Protein AF-B9XI28-F1 (afdb_monomer_lite)

Structure (mmCIF, N/CA/C/O backbone):
data_AF-B9XI28-F1
#
_entry.id   AF-B9XI28-F1
#
loop_
_atom_site.group_PDB
_atom_site.id
_atom_site.type_symbol
_atom_site.label_atom_id
_atom_site.label_alt_id
_atom_site.label_comp_id
_atom_site.label_asym_id
_atom_site.label_entity_id
_atom_site.label_seq_id
_atom_site.pdbx_PDB_ins_code
_atom_site.Cartn_x
_atom_site.Cartn_y
_atom_site.Cartn_z
_atom_site.occupancy
_atom_site.B_iso_or_equiv
_atom_site.auth_seq_id
_atom_site.auth_comp_id
_atom_site.auth_asym_id
_atom_site.auth_atom_id
_atom_site.pdbx_PDB_model_num
ATOM 1 N N . MET A 1 1 ? 10.223 13.816 -9.162 1.00 68.88 1 MET A N 1
ATOM 2 C CA . MET A 1 1 ? 10.458 12.379 -9.412 1.00 68.88 1 MET A CA 1
ATOM 3 C C . MET A 1 1 ? 11.463 11.900 -8.378 1.00 68.88 1 MET A C 1
ATOM 5 O O . MET A 1 1 ? 12.461 12.591 -8.196 1.00 68.88 1 MET A O 1
ATOM 9 N N . HIS A 1 2 ? 11.176 10.828 -7.637 1.00 85.69 2 HIS A N 1
ATOM 10 C CA . HIS A 1 2 ? 12.095 10.331 -6.605 1.00 85.69 2 HIS A CA 1
ATOM 11 C C . HIS A 1 2 ? 13.317 9.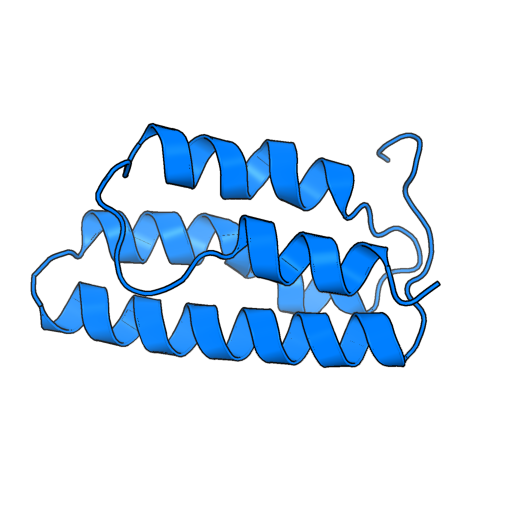657 -7.271 1.00 85.69 2 HIS A C 1
ATOM 13 O O . HIS A 1 2 ? 13.127 9.050 -8.329 1.00 85.69 2 HIS A O 1
ATOM 19 N N . PRO A 1 3 ? 14.545 9.749 -6.720 1.00 88.81 3 PRO A N 1
ATOM 20 C CA . PRO A 1 3 ? 15.769 9.309 -7.407 1.00 88.81 3 PRO A CA 1
ATOM 21 C C . PRO A 1 3 ? 15.809 7.842 -7.865 1.00 88.81 3 PRO A C 1
ATOM 23 O O . PRO A 1 3 ? 16.523 7.529 -8.810 1.00 88.81 3 PRO A O 1
ATOM 26 N N . ASP A 1 4 ? 15.055 6.950 -7.223 1.00 92.31 4 ASP A N 1
ATOM 27 C CA . ASP A 1 4 ? 14.969 5.517 -7.550 1.00 92.31 4 ASP A CA 1
ATOM 28 C C . ASP A 1 4 ? 13.677 5.135 -8.303 1.00 92.31 4 ASP A C 1
ATOM 30 O O . ASP A 1 4 ? 13.356 3.950 -8.417 1.00 92.31 4 ASP A O 1
ATOM 34 N N . SER A 1 5 ? 12.924 6.126 -8.800 1.00 94.19 5 SER A N 1
ATOM 35 C CA . SER A 1 5 ? 11.689 5.874 -9.551 1.00 94.19 5 SER A CA 1
ATOM 36 C C . SER A 1 5 ? 11.996 5.107 -10.834 1.00 94.19 5 SER A C 1
ATOM 38 O O . SER A 1 5 ? 12.877 5.500 -11.601 1.00 94.19 5 SER A O 1
ATOM 40 N N . ARG A 1 6 ? 11.244 4.037 -11.084 1.00 93.88 6 ARG A N 1
ATOM 41 C CA . ARG A 1 6 ? 11.398 3.177 -12.261 1.00 93.88 6 ARG A CA 1
ATOM 42 C C . ARG A 1 6 ? 10.071 2.519 -12.648 1.00 93.88 6 ARG A C 1
ATOM 44 O O . ARG A 1 6 ? 9.184 2.424 -11.797 1.00 93.88 6 ARG A O 1
ATOM 51 N N . PRO A 1 7 ? 9.943 2.002 -13.881 1.00 94.88 7 PRO A N 1
ATOM 52 C CA . PRO A 1 7 ? 8.837 1.123 -14.225 1.00 94.88 7 PRO A CA 1
ATOM 53 C C . PRO A 1 7 ? 8.854 -0.138 -13.353 1.00 94.88 7 PRO A C 1
ATOM 55 O O . PRO A 1 7 ? 9.918 -0.684 -13.025 1.00 94.88 7 PRO A O 1
ATOM 58 N N . LEU A 1 8 ? 7.665 -0.601 -12.985 1.00 95.69 8 LEU A N 1
ATOM 59 C CA . LEU A 1 8 ? 7.459 -1.865 -12.285 1.00 95.69 8 LEU A CA 1
ATOM 60 C C . LEU A 1 8 ? 7.401 -3.019 -13.289 1.00 95.69 8 LEU A C 1
ATOM 62 O O . LEU A 1 8 ? 6.883 -2.858 -14.392 1.00 95.69 8 LEU A O 1
ATOM 66 N N . ASN A 1 9 ? 7.893 -4.198 -12.902 1.00 95.81 9 ASN A N 1
ATOM 67 C CA . ASN A 1 9 ? 7.624 -5.417 -13.671 1.00 95.81 9 ASN A CA 1
ATOM 68 C C . ASN A 1 9 ? 6.230 -5.987 -13.334 1.00 95.81 9 ASN A C 1
ATOM 70 O O . ASN A 1 9 ? 5.617 -5.610 -12.333 1.00 95.81 9 ASN A O 1
ATOM 74 N N . GLU A 1 10 ? 5.739 -6.927 -14.145 1.00 96.88 10 GLU A N 1
ATOM 75 C CA . GLU A 1 10 ? 4.398 -7.512 -13.983 1.00 96.88 10 GLU A CA 1
ATOM 76 C C . 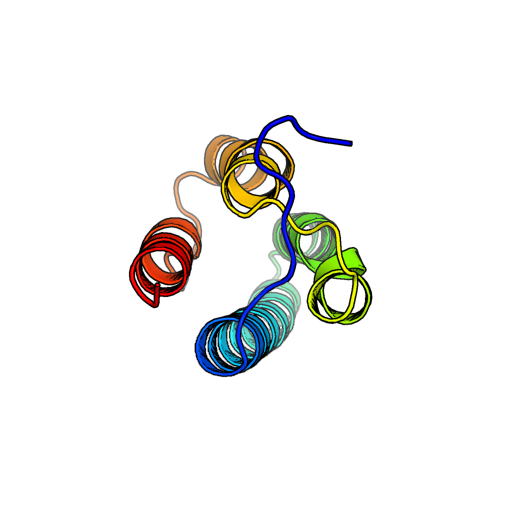GLU A 1 10 ? 4.190 -8.160 -12.600 1.00 96.88 10 GLU A C 1
ATOM 78 O O . GLU A 1 10 ? 3.129 -8.019 -11.989 1.00 96.88 10 GLU A O 1
ATOM 83 N N . ALA A 1 11 ? 5.216 -8.828 -12.059 1.00 96.94 11 ALA A N 1
ATOM 84 C CA . ALA A 1 11 ? 5.140 -9.458 -10.742 1.00 96.94 11 ALA A CA 1
ATOM 85 C C . ALA A 1 11 ? 4.979 -8.416 -9.624 1.00 96.94 11 ALA A C 1
ATOM 87 O O . ALA A 1 11 ? 4.165 -8.599 -8.715 1.00 96.94 11 ALA A O 1
ATOM 88 N N . GLN A 1 12 ? 5.709 -7.302 -9.715 1.00 96.94 12 GLN A N 1
ATOM 89 C CA . GLN A 1 12 ? 5.591 -6.181 -8.788 1.00 96.94 12 GLN A CA 1
ATOM 90 C C . GLN A 1 12 ? 4.218 -5.511 -8.894 1.00 96.94 12 GLN A C 1
ATOM 92 O O . GLN A 1 12 ? 3.586 -5.272 -7.866 1.00 96.94 12 GLN A O 1
ATOM 97 N N . GLN A 1 13 ? 3.725 -5.264 -10.112 1.00 97.31 13 GLN A N 1
ATOM 98 C CA . GLN A 1 13 ? 2.394 -4.688 -10.339 1.00 97.31 13 GLN A CA 1
ATOM 99 C C . GLN A 1 13 ? 1.303 -5.556 -9.714 1.00 97.31 13 GLN A C 1
ATOM 101 O O . GLN A 1 13 ? 0.495 -5.067 -8.925 1.00 97.31 13 GLN A O 1
ATOM 106 N N . LYS A 1 14 ? 1.328 -6.866 -9.982 1.00 97.56 14 LYS A N 1
ATOM 107 C CA . LYS A 1 14 ? 0.371 -7.817 -9.408 1.00 97.56 14 LYS A CA 1
ATOM 108 C C . LYS A 1 14 ? 0.410 -7.818 -7.881 1.00 97.56 14 LYS A C 1
ATOM 110 O O . LYS A 1 14 ? -0.636 -7.758 -7.241 1.00 97.56 14 LYS A O 1
ATOM 115 N N . LYS A 1 15 ? 1.605 -7.832 -7.285 1.00 97.50 15 LYS A N 1
ATOM 116 C CA . LYS A 1 15 ? 1.753 -7.834 -5.825 1.00 97.50 15 LYS A CA 1
ATOM 117 C C . LYS A 1 15 ? 1.300 -6.512 -5.188 1.00 97.50 15 LYS A C 1
ATOM 119 O O . LYS A 1 15 ? 0.745 -6.529 -4.092 1.00 97.50 15 LYS A O 1
ATOM 124 N N . LEU A 1 16 ? 1.471 -5.379 -5.870 1.00 97.31 16 LEU A N 1
ATOM 125 C CA . LEU A 1 16 ? 0.916 -4.091 -5.437 1.00 97.31 16 LEU A CA 1
ATOM 126 C C . LEU A 1 16 ? -0.612 -4.043 -5.567 1.00 97.31 16 LEU A C 1
ATOM 128 O O . LEU A 1 16 ? -1.269 -3.461 -4.706 1.00 97.31 16 LEU A O 1
ATOM 132 N N . CYS A 1 17 ? -1.201 -4.700 -6.570 1.00 97.88 17 CYS A N 1
ATOM 133 C CA . CYS A 1 17 ? -2.652 -4.895 -6.625 1.00 97.88 17 CYS A CA 1
ATOM 134 C C . CYS A 1 17 ? -3.162 -5.738 -5.443 1.00 97.88 17 CYS A C 1
ATOM 136 O O . CYS A 1 17 ? -4.185 -5.389 -4.853 1.00 97.88 17 CYS A O 1
ATOM 138 N N . ASP A 1 18 ? -2.444 -6.795 -5.048 1.00 97.06 18 ASP A N 1
ATOM 139 C CA . ASP A 1 18 ? -2.778 -7.575 -3.845 1.00 97.06 18 ASP A CA 1
ATOM 140 C C . ASP A 1 18 ? -2.686 -6.706 -2.575 1.00 97.06 18 ASP A C 1
ATOM 142 O O . ASP A 1 18 ? -3.562 -6.757 -1.706 1.00 97.06 18 ASP A O 1
ATOM 146 N N . LEU A 1 19 ? -1.655 -5.856 -2.482 1.00 96.94 19 LEU A N 1
ATOM 147 C CA . LEU A 1 19 ? -1.472 -4.897 -1.387 1.00 96.94 19 LEU A CA 1
ATOM 148 C C . LEU A 1 19 ? -2.653 -3.915 -1.296 1.00 96.94 19 LEU A C 1
ATOM 150 O O . LEU A 1 19 ? -3.213 -3.719 -0.217 1.00 96.94 19 LEU A O 1
ATOM 154 N N . LEU A 1 20 ? -3.068 -3.345 -2.432 1.00 98.00 20 LEU A N 1
ATOM 155 C CA . LEU A 1 20 ? -4.235 -2.466 -2.536 1.00 98.00 20 LEU A CA 1
ATOM 156 C C . LEU A 1 20 ? -5.522 -3.186 -2.120 1.00 98.00 20 LEU A C 1
ATOM 158 O O . LEU A 1 20 ? -6.322 -2.638 -1.364 1.00 98.00 20 LEU A O 1
ATOM 162 N N . HIS A 1 21 ? -5.725 -4.419 -2.587 1.00 97.69 21 HIS A N 1
ATOM 163 C CA . HIS A 1 21 ? -6.877 -5.226 -2.193 1.00 97.69 21 HIS A CA 1
ATOM 164 C C . HIS A 1 21 ? -6.944 -5.388 -0.668 1.00 97.69 21 HIS A C 1
ATOM 166 O O . HIS A 1 21 ? -7.999 -5.180 -0.064 1.00 97.69 21 HIS A O 1
ATOM 172 N N . HIS A 1 22 ? -5.818 -5.711 -0.032 1.00 97.12 22 HIS A N 1
ATOM 173 C CA . HIS A 1 22 ? -5.736 -5.819 1.421 1.00 97.12 22 HIS A CA 1
ATOM 174 C C . HIS A 1 22 ? -6.036 -4.496 2.136 1.00 97.12 22 HIS A C 1
ATOM 176 O O . HIS A 1 22 ? -6.812 -4.507 3.095 1.00 97.12 22 HIS A O 1
ATOM 182 N N . ALA A 1 23 ? -5.512 -3.373 1.634 1.00 97.38 23 ALA A N 1
ATOM 183 C CA . ALA A 1 23 ? -5.819 -2.042 2.160 1.00 97.38 23 ALA A CA 1
ATOM 184 C C . ALA A 1 23 ? -7.322 -1.751 2.129 1.00 97.38 23 ALA A C 1
ATOM 186 O O . ALA A 1 23 ? -7.894 -1.362 3.144 1.00 97.38 23 ALA A O 1
ATOM 187 N N . LEU A 1 24 ? -7.998 -2.033 1.013 1.00 98.19 24 LEU A N 1
ATOM 188 C CA . LEU A 1 24 ? -9.445 -1.827 0.881 1.00 98.19 24 LEU A CA 1
ATOM 189 C C . LEU A 1 24 ? -10.261 -2.684 1.863 1.00 98.19 24 LEU A C 1
ATOM 191 O O . LEU A 1 24 ? -11.242 -2.206 2.440 1.00 98.19 24 LEU A O 1
ATOM 195 N N . VAL A 1 25 ? -9.856 -3.939 2.087 1.00 97.62 25 VAL A N 1
ATOM 196 C CA . VAL A 1 25 ? -10.488 -4.810 3.092 1.00 97.62 25 VAL A CA 1
ATOM 197 C C . VAL A 1 25 ? -10.319 -4.227 4.494 1.00 97.62 25 VAL A C 1
ATOM 199 O O . VAL A 1 25 ? -11.289 -4.167 5.252 1.00 97.62 25 VAL A O 1
ATOM 202 N N . ASP A 1 26 ? -9.119 -3.764 4.833 1.00 97.06 26 ASP A N 1
ATOM 203 C CA . ASP A 1 26 ? -8.827 -3.252 6.172 1.00 97.06 26 ASP A CA 1
ATOM 204 C C . ASP A 1 26 ? -9.489 -1.904 6.436 1.00 97.06 26 ASP A C 1
ATOM 206 O O . ASP A 1 26 ? -10.043 -1.719 7.517 1.00 97.06 26 ASP A O 1
ATOM 210 N N . ILE A 1 27 ? -9.550 -1.014 5.442 1.00 97.50 27 ILE A N 1
ATOM 211 C CA . ILE A 1 27 ? -10.323 0.236 5.505 1.00 97.50 27 ILE A CA 1
ATOM 212 C C . ILE A 1 27 ? -11.779 -0.065 5.879 1.00 97.50 27 ILE A C 1
ATOM 214 O O . ILE A 1 27 ? -12.323 0.539 6.806 1.00 97.50 27 ILE A O 1
ATOM 218 N N . ARG A 1 28 ? -12.406 -1.049 5.219 1.00 97.69 28 ARG A N 1
ATOM 219 C CA . ARG A 1 28 ? -13.787 -1.453 5.526 1.00 97.69 28 ARG A CA 1
ATOM 220 C C . ARG A 1 28 ? -13.924 -1.995 6.949 1.00 97.69 28 ARG A C 1
ATOM 222 O O . ARG A 1 28 ? -14.889 -1.660 7.637 1.00 97.69 28 ARG A O 1
ATOM 229 N N . MET A 1 29 ? -12.992 -2.838 7.389 1.00 96.44 29 MET A N 1
ATOM 230 C CA . MET A 1 29 ? -13.025 -3.433 8.729 1.00 96.44 29 MET A CA 1
ATOM 231 C C . MET A 1 29 ? -12.827 -2.385 9.828 1.00 96.44 29 MET A C 1
ATOM 233 O O . MET A 1 29 ? -13.569 -2.388 10.813 1.00 96.44 29 MET A O 1
ATOM 237 N N . LEU A 1 30 ? -11.874 -1.468 9.647 1.00 96.06 30 LEU A N 1
ATOM 238 C CA . LEU A 1 30 ? -11.604 -0.360 10.562 1.00 96.06 30 LEU A CA 1
ATOM 239 C C . LEU A 1 30 ? -12.827 0.548 10.691 1.00 96.06 30 LEU A C 1
ATOM 241 O O . LEU A 1 30 ? -13.299 0.779 11.806 1.00 96.06 30 LEU A O 1
ATOM 245 N N . ALA A 1 31 ? -13.397 0.977 9.562 1.00 96.19 31 ALA A N 1
ATOM 246 C CA . ALA A 1 31 ? -14.598 1.807 9.544 1.00 96.19 31 ALA A CA 1
ATOM 247 C C . ALA A 1 31 ? -15.779 1.121 10.254 1.00 96.19 31 ALA A C 1
ATOM 249 O O . ALA A 1 31 ? -16.418 1.725 11.113 1.00 96.19 31 ALA A O 1
ATOM 250 N N . GLY A 1 32 ? -16.024 -0.163 9.967 1.00 96.12 32 GLY A N 1
ATOM 251 C CA . GLY A 1 32 ? -17.087 -0.942 10.612 1.00 96.12 32 GLY A CA 1
ATOM 252 C C . GLY A 1 32 ? -16.880 -1.175 12.112 1.00 96.12 32 GLY A C 1
ATOM 253 O O . GLY A 1 32 ? -17.847 -1.394 12.836 1.00 96.12 32 GLY A O 1
ATOM 254 N N . SER A 1 33 ? -15.637 -1.095 12.589 1.00 94.56 33 SER A N 1
ATOM 255 C CA . SER A 1 33 ? -15.272 -1.307 13.996 1.00 94.56 33 SER A CA 1
ATOM 256 C C . SER A 1 33 ? -15.116 0.003 14.778 1.00 94.56 33 SER A C 1
ATOM 258 O O . SER A 1 33 ? -14.531 -0.006 15.857 1.00 94.56 33 SER A O 1
ATOM 260 N N . GLY A 1 34 ? -15.569 1.137 14.232 1.00 95.75 34 GLY A N 1
ATOM 261 C CA . GLY A 1 34 ? -15.498 2.450 14.885 1.00 95.75 34 GLY A CA 1
ATOM 262 C C . GLY A 1 34 ? -14.140 3.159 14.789 1.00 95.75 34 GLY A C 1
ATOM 263 O O . GLY A 1 34 ? -13.966 4.213 15.391 1.00 95.75 34 GLY A O 1
ATOM 264 N N . HIS A 1 35 ? -13.193 2.638 14.003 1.00 95.69 35 HIS A N 1
ATOM 265 C CA . HIS A 1 35 ? -11.861 3.224 13.798 1.00 95.69 35 HIS A CA 1
ATOM 266 C C . HIS A 1 35 ? -11.834 4.099 12.532 1.00 95.69 35 HIS A C 1
ATOM 268 O O . HIS A 1 35 ? -10.991 3.926 11.653 1.00 95.69 35 HIS A O 1
ATOM 274 N N . GLY A 1 36 ? -12.799 5.017 12.408 1.00 96.69 36 GLY A N 1
ATOM 275 C CA . GLY A 1 36 ? -13.016 5.803 11.187 1.00 96.69 36 GLY A CA 1
ATOM 276 C C . GLY A 1 36 ? -11.828 6.685 10.789 1.00 96.69 36 GLY A C 1
ATOM 277 O O . GLY A 1 36 ? -11.487 6.745 9.613 1.00 96.69 36 GLY A O 1
ATOM 278 N N . GLU A 1 37 ? -11.157 7.311 11.759 1.00 97.50 37 GLU A N 1
ATOM 279 C CA . GLU A 1 37 ? -9.970 8.136 11.490 1.00 97.50 37 GLU A CA 1
ATOM 280 C C . GLU A 1 37 ? -8.824 7.293 10.915 1.00 97.50 37 GLU A C 1
ATOM 282 O O . GLU A 1 37 ? -8.278 7.619 9.866 1.00 97.50 37 GLU A O 1
ATOM 287 N N . GLN A 1 38 ? -8.529 6.149 11.537 1.00 97.31 38 GLN A N 1
ATOM 288 C CA . GLN A 1 38 ? -7.506 5.229 11.046 1.00 97.31 38 GLN A CA 1
ATOM 289 C C . GLN A 1 38 ? -7.846 4.670 9.658 1.00 97.31 38 GLN A C 1
ATOM 291 O O . GLN A 1 38 ? -6.950 4.473 8.837 1.00 97.31 38 GLN A O 1
ATOM 296 N N . ALA A 1 39 ? -9.127 4.402 9.387 1.00 97.56 39 ALA A N 1
ATOM 297 C CA . ALA A 1 39 ? -9.585 3.983 8.065 1.00 97.56 39 ALA A CA 1
ATOM 298 C C . ALA A 1 39 ? -9.339 5.076 7.012 1.00 97.56 39 ALA A C 1
ATOM 300 O O . ALA A 1 39 ? -8.880 4.761 5.917 1.00 97.56 39 ALA A O 1
ATOM 301 N N . SER A 1 40 ? -9.604 6.342 7.355 1.00 98.12 40 SER A N 1
ATOM 302 C CA . SER A 1 40 ? -9.329 7.493 6.489 1.00 98.12 40 SER A CA 1
ATOM 303 C C . SER A 1 40 ? -7.836 7.639 6.210 1.00 98.12 40 SER A C 1
ATOM 305 O O . SER A 1 40 ? -7.448 7.721 5.051 1.00 98.12 40 SER A O 1
ATOM 307 N N . ASP A 1 41 ? -6.989 7.580 7.240 1.00 97.94 41 ASP A N 1
ATOM 308 C CA . ASP A 1 41 ? -5.537 7.694 7.059 1.00 97.94 41 ASP A CA 1
ATOM 309 C C . ASP A 1 41 ? -4.970 6.539 6.211 1.00 97.94 41 ASP A C 1
ATOM 311 O O . ASP A 1 41 ? -4.051 6.734 5.416 1.00 97.94 41 ASP A O 1
ATOM 315 N N . LEU A 1 42 ? -5.511 5.322 6.362 1.00 97.62 42 LEU A N 1
ATOM 316 C CA . LEU A 1 42 ? -5.113 4.184 5.529 1.00 97.62 42 LEU A CA 1
ATOM 317 C C . LEU A 1 42 ? -5.576 4.364 4.076 1.00 97.62 42 LEU A C 1
ATOM 319 O O . LEU A 1 42 ? -4.837 4.020 3.157 1.00 97.62 42 LEU A O 1
ATOM 323 N N . ALA A 1 43 ? -6.770 4.918 3.852 1.00 98.19 43 ALA A N 1
ATOM 324 C CA . ALA A 1 43 ? -7.235 5.265 2.512 1.00 98.19 43 ALA A CA 1
ATOM 325 C C . ALA A 1 43 ? -6.324 6.320 1.870 1.00 98.19 43 ALA A C 1
ATOM 327 O O . ALA A 1 43 ? -5.885 6.134 0.734 1.00 98.19 43 ALA A O 1
ATOM 328 N N . ASP A 1 44 ? -5.954 7.359 2.617 1.00 98.25 44 ASP A N 1
ATOM 329 C CA . ASP A 1 44 ? -5.031 8.399 2.161 1.00 98.25 44 ASP A CA 1
ATOM 330 C C . ASP A 1 44 ? -3.649 7.832 1.823 1.00 98.25 44 ASP A C 1
ATOM 332 O O . ASP A 1 44 ? -3.040 8.246 0.839 1.00 98.25 44 ASP A O 1
ATOM 336 N N . ALA A 1 45 ? -3.162 6.825 2.548 1.00 97.69 45 ALA A N 1
ATOM 337 C CA . ALA A 1 45 ? -1.893 6.184 2.210 1.00 97.69 45 ALA A CA 1
ATOM 338 C C . ALA A 1 45 ? -1.933 5.401 0.880 1.00 97.69 45 ALA A C 1
ATOM 340 O O . ALA A 1 45 ? -0.894 5.225 0.250 1.00 97.69 45 ALA A O 1
ATOM 341 N N . PHE A 1 46 ? -3.106 4.930 0.439 1.00 98.06 46 PHE A N 1
ATOM 342 C CA . PHE A 1 46 ? -3.247 4.019 -0.708 1.00 98.06 46 PHE A CA 1
ATOM 343 C C . PHE A 1 46 ? -3.967 4.610 -1.928 1.00 98.06 46 PHE A C 1
ATOM 345 O O . PHE A 1 46 ? -3.922 4.000 -2.996 1.00 98.06 46 PHE A O 1
ATOM 352 N N . HIS A 1 47 ? -4.626 5.766 -1.812 1.00 97.12 47 HIS A N 1
ATOM 353 C CA . HIS A 1 47 ? -5.560 6.266 -2.832 1.00 97.12 47 HIS A CA 1
ATOM 354 C C . HIS A 1 47 ? -4.953 6.462 -4.232 1.00 97.12 47 HIS A C 1
ATOM 356 O O . HIS A 1 47 ? -5.660 6.274 -5.221 1.00 97.12 47 HIS A O 1
ATOM 362 N N . ASN A 1 48 ? -3.660 6.791 -4.331 1.00 96.06 48 ASN A N 1
ATOM 363 C CA . ASN A 1 48 ? -2.977 6.988 -5.617 1.00 96.06 48 ASN A CA 1
ATOM 364 C C . ASN A 1 48 ? -2.397 5.703 -6.212 1.00 96.06 48 ASN A C 1
ATOM 366 O O . ASN A 1 48 ? -2.173 5.637 -7.421 1.00 96.06 48 ASN A O 1
ATOM 370 N N . LEU A 1 49 ? -2.218 4.657 -5.399 1.00 96.31 49 LEU A N 1
ATOM 371 C CA . LEU A 1 49 ? -1.604 3.403 -5.828 1.00 96.31 49 LEU A CA 1
ATOM 372 C C . LEU A 1 49 ? -2.267 2.783 -7.081 1.00 96.31 49 LEU A C 1
ATOM 374 O O . LEU A 1 49 ? -1.527 2.362 -7.968 1.00 96.31 49 LEU A O 1
ATOM 378 N N . PRO A 1 50 ? -3.612 2.768 -7.246 1.00 96.50 50 PRO A N 1
ATOM 379 C CA . PRO A 1 50 ? -4.242 2.239 -8.460 1.00 96.50 50 PRO A CA 1
ATOM 380 C C . PRO A 1 50 ? -3.777 2.918 -9.755 1.00 96.50 50 PRO A C 1
ATOM 382 O O . PRO A 1 50 ? -3.739 2.272 -10.800 1.00 96.50 50 PRO A O 1
ATOM 385 N N . HIS A 1 51 ? -3.458 4.212 -9.696 1.00 95.50 51 HIS A N 1
ATOM 386 C CA . HIS A 1 51 ? -2.953 4.968 -10.838 1.00 95.50 51 HIS A CA 1
ATOM 387 C C . HIS A 1 51 ? -1.442 4.769 -11.000 1.00 95.50 51 HIS A C 1
ATOM 389 O O . HIS A 1 51 ? -0.971 4.458 -12.091 1.00 95.50 51 HIS A O 1
ATOM 395 N N . GLU A 1 52 ? -0.696 4.887 -9.902 1.00 94.62 52 GLU A N 1
ATOM 396 C CA . GLU A 1 52 ? 0.768 4.881 -9.902 1.00 94.62 52 GLU A CA 1
ATOM 397 C C . GLU A 1 52 ? 1.394 3.530 -10.296 1.00 94.62 52 GLU A C 1
ATOM 399 O O . GLU A 1 52 ? 2.489 3.519 -10.857 1.00 94.62 52 GLU A O 1
ATOM 404 N N . ILE A 1 53 ? 0.706 2.397 -10.077 1.00 95.50 53 ILE A N 1
ATOM 405 C CA . ILE A 1 53 ? 1.169 1.047 -10.480 1.00 95.50 53 ILE A CA 1
ATOM 406 C C . ILE A 1 53 ? 1.492 0.957 -11.984 1.00 95.50 53 ILE A C 1
ATOM 408 O O . ILE A 1 53 ? 2.353 0.174 -12.396 1.00 95.50 53 ILE A O 1
ATOM 412 N N . TRP A 1 54 ? 0.802 1.746 -12.807 1.00 94.38 54 TRP A N 1
ATOM 413 C CA . TRP A 1 54 ? 0.912 1.702 -14.267 1.00 94.38 54 TRP A CA 1
ATOM 414 C C . TRP A 1 54 ? 1.793 2.815 -14.842 1.00 94.38 54 TRP A C 1
ATOM 416 O O . TRP A 1 54 ? 1.940 2.905 -16.058 1.00 94.38 54 TRP A O 1
ATOM 426 N N . CYS A 1 55 ? 2.369 3.665 -13.992 1.00 93.44 55 CYS A N 1
ATOM 427 C CA . CYS A 1 55 ? 3.273 4.723 -14.418 1.00 93.44 55 CYS A CA 1
ATOM 428 C C . CYS A 1 55 ? 4.699 4.189 -14.622 1.00 93.44 55 CYS A C 1
ATOM 430 O O . CYS A 1 55 ? 5.186 3.348 -13.868 1.00 93.44 55 CYS A O 1
ATOM 432 N N . ASP A 1 56 ? 5.431 4.790 -15.561 1.00 92.50 56 ASP A N 1
ATOM 433 C CA . ASP A 1 56 ? 6.850 4.478 -15.813 1.00 92.50 56 ASP A CA 1
ATOM 434 C C . ASP A 1 56 ? 7.802 5.011 -14.721 1.00 92.50 56 ASP A C 1
ATOM 436 O O . ASP A 1 56 ? 9.026 4.932 -14.835 1.00 92.50 56 ASP A O 1
ATOM 440 N N . TYR A 1 57 ? 7.253 5.588 -13.653 1.00 91.00 57 TYR A N 1
ATOM 441 C CA . TYR A 1 57 ? 7.991 6.261 -12.591 1.00 91.00 57 TYR A CA 1
ATOM 442 C C . TYR A 1 57 ? 7.403 5.928 -11.212 1.00 91.00 57 TYR A C 1
ATOM 444 O O . TYR A 1 57 ? 6.895 6.796 -10.510 1.00 91.00 57 TYR A O 1
ATOM 452 N N . PHE A 1 58 ? 7.505 4.670 -10.784 1.00 95.00 58 PHE A N 1
ATOM 453 C CA . PHE A 1 58 ? 7.132 4.275 -9.425 1.00 95.00 58 PHE A CA 1
ATOM 454 C C . PHE A 1 58 ? 8.363 4.115 -8.534 1.00 95.00 58 PHE A C 1
ATOM 456 O O . PHE A 1 58 ? 9.357 3.504 -8.928 1.00 95.00 58 PHE A O 1
ATOM 463 N N . SER A 1 59 ? 8.295 4.628 -7.307 1.00 95.06 59 SER A N 1
ATOM 464 C CA . SER A 1 59 ? 9.321 4.411 -6.288 1.00 95.06 59 SER A CA 1
ATOM 465 C C . SER A 1 59 ? 8.710 3.709 -5.081 1.00 95.06 59 SER A C 1
ATOM 467 O O . SER A 1 59 ? 7.915 4.284 -4.339 1.00 95.06 59 SER A O 1
ATOM 469 N N . ILE A 1 60 ? 9.117 2.454 -4.874 1.00 94.94 60 ILE A N 1
ATOM 470 C CA . ILE A 1 60 ? 8.708 1.660 -3.709 1.00 94.94 60 ILE A CA 1
ATOM 471 C C . ILE A 1 60 ? 9.205 2.318 -2.414 1.00 94.94 60 ILE A C 1
ATOM 473 O O . ILE A 1 60 ? 8.458 2.386 -1.437 1.00 94.94 60 ILE A O 1
ATOM 477 N N . SER A 1 61 ? 10.437 2.840 -2.407 1.00 95.06 61 SER A N 1
ATOM 478 C CA . SER A 1 61 ? 11.006 3.494 -1.224 1.00 95.06 61 SER A CA 1
ATOM 479 C C . SER A 1 61 ? 10.256 4.779 -0.878 1.00 95.06 61 SER A C 1
ATOM 481 O O . SER A 1 61 ? 9.910 4.988 0.284 1.00 95.06 61 SER A O 1
ATOM 483 N N . PHE A 1 62 ? 9.910 5.592 -1.879 1.00 95.44 62 PHE A N 1
ATOM 484 C CA . PHE A 1 62 ? 9.091 6.780 -1.678 1.00 95.44 62 PHE A CA 1
ATOM 485 C C . PHE A 1 62 ? 7.702 6.412 -1.165 1.00 95.44 62 PHE A C 1
ATOM 487 O O . PHE A 1 62 ? 7.248 7.007 -0.193 1.00 95.44 62 PHE A O 1
ATOM 494 N N . PHE A 1 63 ? 7.055 5.399 -1.754 1.00 96.62 63 PHE A N 1
ATOM 495 C CA . PHE A 1 63 ? 5.745 4.946 -1.293 1.00 96.62 63 PHE A CA 1
ATOM 496 C C . PHE A 1 63 ? 5.778 4.534 0.192 1.00 96.62 63 PHE A C 1
ATOM 498 O O . PHE A 1 63 ? 4.932 4.945 0.992 1.00 96.62 63 PHE A O 1
ATOM 505 N N . ARG A 1 64 ? 6.818 3.791 0.592 1.00 96.56 64 ARG A N 1
ATOM 506 C CA . ARG A 1 64 ? 7.058 3.399 1.988 1.00 96.56 64 ARG A CA 1
ATOM 507 C C . ARG A 1 64 ? 7.231 4.608 2.906 1.00 96.56 64 ARG A C 1
ATOM 509 O O . ARG A 1 64 ? 6.530 4.713 3.910 1.00 96.56 64 ARG A O 1
ATOM 516 N N . GLU A 1 65 ? 8.173 5.490 2.590 1.00 96.50 65 GLU A N 1
ATOM 517 C CA . GLU A 1 65 ? 8.590 6.585 3.475 1.00 96.50 65 GLU A CA 1
ATOM 518 C C . GLU A 1 65 ? 7.567 7.723 3.543 1.00 96.50 65 GLU A C 1
ATOM 520 O O . GLU A 1 65 ? 7.366 8.309 4.605 1.00 96.50 65 GLU A O 1
ATOM 525 N N . ALA A 1 66 ? 6.900 8.035 2.430 1.00 95.69 66 ALA A N 1
ATOM 526 C CA . A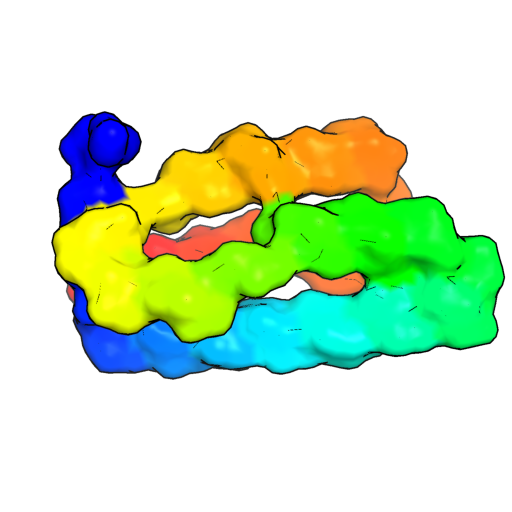LA A 1 66 ? 5.964 9.152 2.354 1.00 95.69 66 ALA A CA 1
ATOM 527 C C . ALA A 1 66 ? 4.559 8.801 2.859 1.00 95.69 66 ALA A C 1
ATOM 529 O O . ALA A 1 66 ? 3.876 9.685 3.372 1.00 95.69 66 ALA A O 1
ATOM 530 N N . PHE A 1 67 ? 4.127 7.538 2.745 1.00 96.25 67 PHE A N 1
ATOM 531 C CA . PHE A 1 67 ? 2.741 7.156 3.045 1.00 96.25 67 PHE A CA 1
ATOM 532 C C . PHE A 1 67 ? 2.627 6.109 4.156 1.00 96.25 67 PHE A C 1
ATOM 534 O O . PHE A 1 67 ? 1.901 6.321 5.130 1.00 96.25 67 PHE A O 1
ATOM 541 N N . LEU A 1 68 ? 3.375 5.002 4.082 1.00 96.25 68 LEU A N 1
ATOM 542 C CA . LEU A 1 68 ? 3.243 3.922 5.071 1.00 96.25 68 LEU A CA 1
ATOM 543 C C . LEU A 1 68 ? 3.908 4.250 6.412 1.00 96.25 68 LEU A C 1
ATOM 545 O O . LEU A 1 68 ? 3.319 4.004 7.464 1.00 96.25 68 LEU A O 1
ATOM 549 N N . VAL A 1 69 ? 5.112 4.827 6.409 1.00 96.25 69 VAL A N 1
ATOM 550 C CA . VAL A 1 69 ? 5.828 5.190 7.645 1.00 96.25 69 VAL A CA 1
ATOM 551 C C . VAL A 1 69 ? 5.043 6.215 8.484 1.00 96.25 69 VAL A C 1
ATOM 553 O O . VAL A 1 69 ? 4.902 5.991 9.691 1.00 96.25 69 VAL A O 1
ATOM 556 N N . PRO A 1 70 ? 4.476 7.299 7.914 1.00 96.62 70 PRO A N 1
ATOM 557 C CA . PRO A 1 70 ? 3.628 8.220 8.669 1.00 96.62 70 PRO A CA 1
ATOM 558 C C . PRO A 1 70 ? 2.370 7.552 9.229 1.00 96.62 70 PRO A C 1
ATOM 560 O O . PRO A 1 70 ? 2.061 7.751 10.406 1.00 96.62 70 PRO A O 1
ATOM 563 N N . TYR A 1 71 ? 1.701 6.706 8.435 1.00 96.62 71 TYR A N 1
ATOM 564 C CA . TYR A 1 71 ? 0.555 5.919 8.899 1.00 96.62 71 TYR A CA 1
ATOM 565 C C . TYR A 1 71 ? 0.928 5.054 10.115 1.00 96.62 71 TYR A C 1
ATOM 567 O O . TYR A 1 71 ? 0.235 5.068 11.131 1.00 96.62 71 TYR A O 1
ATOM 575 N N . TYR A 1 72 ? 2.074 4.371 10.065 1.00 95.88 72 TYR A N 1
ATOM 576 C CA . TYR A 1 72 ? 2.554 3.499 11.144 1.00 95.88 72 TYR A CA 1
ATOM 577 C C . TYR A 1 72 ? 2.939 4.277 12.398 1.00 95.88 72 TYR A C 1
ATOM 579 O O . TYR A 1 72 ? 2.713 3.805 13.510 1.00 95.88 72 TYR A O 1
ATOM 587 N N . ARG A 1 73 ? 3.526 5.465 12.228 1.00 96.44 73 ARG A N 1
ATOM 588 C CA . ARG A 1 73 ? 3.887 6.339 13.347 1.00 96.44 73 ARG A CA 1
ATOM 589 C C . ARG A 1 73 ? 2.646 6.834 14.087 1.00 96.44 73 ARG A C 1
ATOM 591 O O . ARG A 1 73 ? 2.679 6.911 15.311 1.00 96.44 73 ARG A O 1
ATOM 598 N N . LYS A 1 74 ? 1.578 7.172 13.356 1.00 96.94 74 LYS A N 1
ATOM 599 C CA . LYS A 1 74 ? 0.303 7.612 13.941 1.00 96.94 74 LYS A CA 1
ATOM 600 C C . LYS A 1 74 ? -0.452 6.451 14.599 1.00 96.94 74 LYS A C 1
ATOM 602 O O . LYS A 1 74 ? -1.033 6.639 15.662 1.00 96.94 74 LYS A O 1
ATOM 607 N N . TRP A 1 75 ? -0.387 5.256 14.009 1.00 95.75 75 TRP A N 1
ATOM 608 C CA . TRP A 1 75 ? -1.104 4.061 14.465 1.00 95.75 75 TRP A CA 1
ATOM 609 C C . TRP A 1 75 ? -0.139 2.910 14.817 1.00 95.75 75 TRP A C 1
ATOM 611 O O . TRP A 1 75 ? -0.026 1.936 14.064 1.00 95.75 75 TRP A O 1
ATOM 621 N N . PRO A 1 76 ? 0.571 2.974 15.961 1.00 89.88 76 PRO A N 1
ATOM 622 C CA . PRO A 1 76 ? 1.535 1.939 16.347 1.00 89.88 76 PRO A CA 1
ATOM 623 C C . PRO A 1 76 ? 0.867 0.577 16.587 1.00 89.88 76 PRO A C 1
ATOM 625 O O . PRO A 1 76 ? 1.390 -0.440 16.133 1.00 89.88 76 PRO A O 1
ATOM 628 N N . ASP A 1 77 ? -0.332 0.571 17.180 1.00 86.44 77 ASP A N 1
ATOM 629 C CA . ASP A 1 77 ? -1.161 -0.621 17.421 1.00 86.44 77 ASP A CA 1
ATOM 630 C C . ASP A 1 77 ? -2.074 -0.971 16.236 1.00 86.44 77 ASP A C 1
ATOM 632 O O . ASP A 1 77 ? -3.121 -1.609 16.400 1.00 86.44 77 ASP A O 1
ATOM 636 N N . ARG A 1 78 ? -1.709 -0.530 15.024 1.00 86.62 78 ARG A N 1
ATOM 637 C CA . ARG A 1 78 ? -2.472 -0.828 13.811 1.00 86.62 78 ARG A CA 1
ATOM 638 C C . ARG A 1 78 ? -2.741 -2.328 13.702 1.00 86.62 78 ARG A C 1
ATOM 640 O O . ARG A 1 78 ? -1.865 -3.176 13.862 1.00 86.62 78 ARG A O 1
ATOM 647 N N . ARG A 1 79 ? -3.981 -2.643 13.368 1.00 74.69 79 ARG A N 1
ATOM 648 C CA . ARG A 1 79 ? -4.417 -3.969 12.950 1.00 74.69 79 ARG A CA 1
ATOM 649 C C . ARG A 1 79 ? -5.016 -3.825 11.554 1.00 74.69 79 ARG A C 1
ATOM 651 O O . ARG A 1 79 ? -5.515 -2.745 11.242 1.00 74.69 79 ARG A O 1
ATOM 658 N N . PRO A 1 80 ? -5.040 -4.882 10.731 1.00 75.12 80 PRO A N 1
ATOM 659 C CA . PRO A 1 80 ? -4.533 -6.235 10.972 1.00 75.12 80 PRO A CA 1
ATOM 660 C C . PRO A 1 80 ? -3.223 -6.602 10.246 1.00 75.12 80 PRO A C 1
ATOM 662 O O . PRO A 1 80 ? -2.673 -7.657 10.552 1.00 75.12 80 PRO A O 1
ATOM 665 N N . ARG A 1 81 ? -2.726 -5.808 9.287 1.00 90.88 81 ARG A N 1
ATOM 666 C CA . ARG A 1 81 ? -1.603 -6.210 8.415 1.00 90.88 81 ARG A CA 1
ATOM 667 C C . ARG A 1 81 ? -0.370 -5.329 8.532 1.00 90.88 81 ARG A C 1
ATOM 669 O O . ARG A 1 81 ? -0.458 -4.134 8.804 1.00 90.88 81 ARG A O 1
ATOM 676 N N . ASP A 1 82 ? 0.773 -5.942 8.231 1.00 93.50 82 ASP A N 1
ATOM 677 C CA . ASP A 1 82 ? 2.031 -5.237 8.043 1.00 93.50 82 ASP A CA 1
ATOM 678 C C . ASP A 1 82 ? 2.300 -4.948 6.552 1.00 93.50 82 ASP A C 1
ATOM 680 O O . ASP A 1 82 ? 2.965 -5.706 5.851 1.00 93.50 82 ASP A O 1
ATOM 684 N N . TYR A 1 83 ? 1.760 -3.834 6.062 1.00 95.56 83 TYR A N 1
ATOM 685 C CA . TYR A 1 83 ? 2.004 -3.287 4.727 1.00 95.56 83 TYR A CA 1
ATOM 686 C C . TYR A 1 83 ? 3.472 -3.002 4.408 1.00 95.56 83 TYR A C 1
ATOM 688 O O . TYR A 1 83 ? 3.849 -3.137 3.249 1.00 95.56 83 TYR A O 1
ATOM 696 N N . ILE A 1 84 ? 4.304 -2.633 5.388 1.00 94.50 84 ILE A N 1
ATOM 697 C CA . ILE A 1 84 ? 5.739 -2.427 5.147 1.00 94.50 84 ILE A CA 1
ATOM 698 C C . ILE A 1 84 ? 6.401 -3.763 4.810 1.00 94.50 84 ILE A C 1
ATOM 700 O O . ILE A 1 84 ? 7.077 -3.850 3.791 1.00 94.50 84 ILE A O 1
ATOM 704 N N . ALA A 1 85 ? 6.143 -4.812 5.594 1.00 93.75 85 ALA A N 1
ATOM 705 C CA . ALA A 1 85 ? 6.676 -6.145 5.305 1.00 93.75 85 ALA A CA 1
ATOM 706 C C . ALA A 1 85 ? 6.188 -6.677 3.942 1.00 93.75 85 ALA A C 1
ATOM 708 O O . ALA A 1 85 ? 6.971 -7.198 3.153 1.00 93.75 85 ALA A O 1
ATOM 709 N N . LEU A 1 86 ? 4.905 -6.482 3.620 1.00 95.00 86 LEU A N 1
ATOM 710 C CA . LEU A 1 86 ? 4.357 -6.865 2.312 1.00 95.00 86 LEU A CA 1
ATOM 711 C C . LEU A 1 86 ? 4.978 -6.071 1.153 1.00 95.00 86 LEU A C 1
ATOM 713 O O . LEU A 1 86 ? 5.119 -6.602 0.053 1.00 95.00 86 LEU A O 1
ATOM 717 N N . LEU A 1 87 ? 5.341 -4.808 1.378 1.00 95.38 87 LEU A N 1
ATOM 718 C CA . LEU A 1 87 ? 6.004 -3.975 0.381 1.00 95.38 87 LEU A CA 1
ATOM 719 C C . LEU A 1 87 ? 7.472 -4.386 0.175 1.00 95.38 87 LEU A C 1
ATOM 721 O O . LEU A 1 87 ? 7.962 -4.346 -0.952 1.00 95.38 87 LEU A O 1
ATOM 725 N N . GLU A 1 88 ? 8.160 -4.840 1.224 1.00 94.31 88 GLU A N 1
ATOM 726 C CA . GLU A 1 88 ? 9.506 -5.418 1.105 1.00 94.31 88 GLU A CA 1
ATOM 727 C C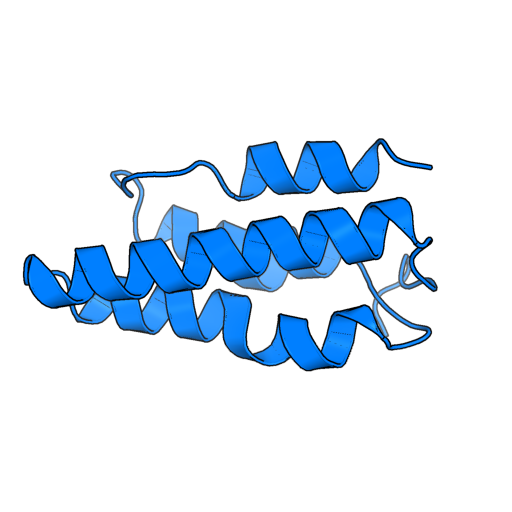 . GLU A 1 88 ? 9.512 -6.664 0.206 1.00 94.31 88 GLU A C 1
ATOM 729 O O . GLU A 1 88 ? 10.451 -6.855 -0.570 1.00 94.31 88 GLU A O 1
ATOM 734 N N . ASP A 1 89 ? 8.449 -7.477 0.231 1.00 94.31 89 ASP A N 1
ATOM 735 C CA . ASP A 1 89 ? 8.292 -8.589 -0.715 1.00 94.31 89 ASP A CA 1
ATOM 736 C C . ASP A 1 89 ? 8.202 -8.091 -2.166 1.00 94.31 89 ASP A C 1
ATOM 738 O O . ASP A 1 89 ? 8.817 -8.683 -3.052 1.00 94.31 89 ASP A O 1
ATOM 742 N N . VAL A 1 90 ? 7.487 -6.985 -2.423 1.00 94.12 90 VAL A N 1
ATOM 743 C CA . VAL A 1 90 ? 7.409 -6.362 -3.761 1.00 94.12 90 VAL A CA 1
ATOM 744 C C . VAL A 1 90 ? 8.795 -5.927 -4.236 1.00 94.12 90 VAL A C 1
ATOM 746 O O . VAL A 1 90 ? 9.147 -6.097 -5.407 1.00 94.12 90 VAL A O 1
ATOM 749 N N . GLU A 1 91 ? 9.607 -5.358 -3.346 1.00 91.31 91 GLU A N 1
ATOM 750 C CA . GLU A 1 91 ? 10.940 -4.872 -3.700 1.00 91.31 91 GLU A CA 1
ATOM 751 C C . GLU A 1 91 ? 11.897 -6.002 -4.110 1.00 91.31 91 GLU A C 1
ATOM 753 O O . GLU A 1 91 ? 12.760 -5.794 -4.968 1.00 91.31 91 GLU A O 1
ATOM 758 N N . ARG A 1 92 ? 11.714 -7.204 -3.548 1.00 93.31 92 ARG A N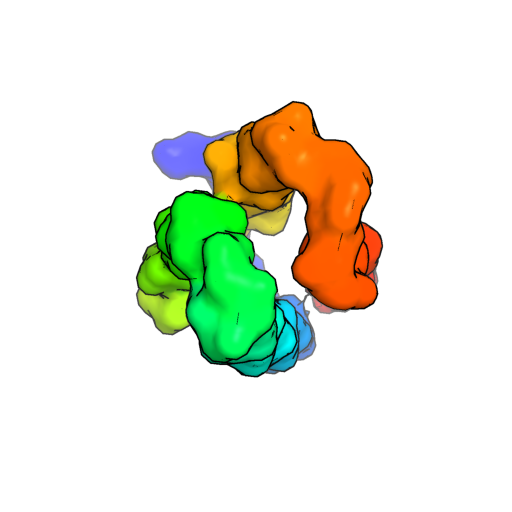 1
ATOM 759 C CA . ARG A 1 92 ? 12.537 -8.393 -3.827 1.00 93.31 92 ARG A CA 1
ATOM 760 C C . ARG A 1 92 ? 12.218 -9.081 -5.156 1.00 93.31 92 ARG A C 1
ATOM 762 O O . ARG A 1 92 ? 13.031 -9.879 -5.608 1.00 93.31 92 ARG A O 1
ATOM 769 N N . LEU A 1 93 ? 11.089 -8.772 -5.798 1.00 89.31 93 LEU A N 1
ATOM 7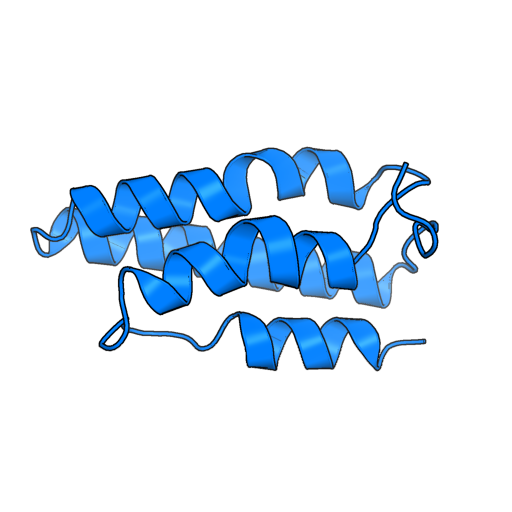70 C CA . LEU A 1 93 ? 10.656 -9.371 -7.074 1.00 89.31 93 LEU A CA 1
ATOM 771 C C . LEU A 1 93 ? 11.406 -8.818 -8.305 1.00 89.31 93 LEU A C 1
ATOM 773 O O . LEU A 1 93 ? 10.795 -8.644 -9.356 1.00 89.31 93 LEU A O 1
ATOM 777 N N . ARG A 1 94 ? 12.694 -8.483 -8.181 1.00 69.31 94 ARG A N 1
ATOM 778 C CA . ARG A 1 94 ? 13.487 -7.917 -9.286 1.00 69.31 94 ARG A CA 1
ATOM 779 C C . ARG A 1 94 ? 13.769 -8.929 -10.386 1.00 69.31 94 ARG A C 1
ATOM 781 O O . ARG A 1 94 ? 14.175 -10.061 -10.050 1.00 69.31 94 ARG A O 1
#

Secondary structure (DSSP, 8-state):
--TT-BPPPHHHHHHHHHHHHHHHHHHHHHHHTT-HHHHHHHHHHHTTHHHHTTSS-B-HHHHIIIIIHHHHHH-TT--S--HHHHHHHHHH--

Foldseek 3Di:
DDPPWFQADPVLLVLLVVLLVVLVVLLVVCVVVVNNVLSVLSCVLCVCSVVQNGDRTDDLVCSCPVRVVVSCVVCVVDDDDDSVVSSVVSVPPD

Radius of gyration: 13.09 Å; chains: 1; bounding box: 33×22×33 Å

Sequence (94 aa):
MHPDSRPLNEAQQKKLCDLLHHALVDIRMLAGSGHGEQASDLADAFHNLPHEIWCDYFSISFFREAFLVPYYRKWPDRRPRDYIALLEDVERLR

Organism: Pedosphaera parvula (strain Ellin514) (NCBI:txid320771)

pLDDT: mean 94.41, std 5.42, range [68.88, 98.25]